Protein AF-A0A1J5ANF6-F1 (afdb_monomer)

Sequence (129 aa):
MLLLPCQIKNLFGIKINLCMVKHYNIKIEGDLDNADFNYYCQTGAYKFDISAVYVNGNSRDVELSAEGDEENLKNYLTYLHSGPLTSAIETFNFTESEVEGMVGFISKRHFRAQKKSILNKIFRKKEKK

Structure (mmCIF, N/CA/C/O backbone):
data_AF-A0A1J5ANF6-F1
#
_entry.id   AF-A0A1J5ANF6-F1
#
loop_
_atom_site.group_PDB
_atom_site.id
_atom_site.type_symbol
_atom_site.label_atom_id
_atom_site.label_alt_id
_atom_site.label_comp_id
_atom_site.label_asym_id
_atom_site.label_entity_id
_atom_site.label_seq_id
_atom_site.pdbx_PDB_ins_code
_atom_site.Cartn_x
_atom_site.Cartn_y
_atom_site.Cartn_z
_atom_site.occupancy
_atom_site.B_iso_or_equiv
_atom_site.auth_seq_id
_atom_site.auth_comp_id
_atom_site.auth_asym_id
_atom_site.auth_atom_id
_atom_site.pdbx_PDB_model_num
ATOM 1 N N . MET A 1 1 ? 15.117 -22.639 10.965 1.00 38.50 1 MET A N 1
ATOM 2 C CA . MET A 1 1 ? 14.485 -21.605 11.810 1.00 38.50 1 MET A CA 1
ATOM 3 C C . MET A 1 1 ? 13.041 -21.480 11.339 1.00 38.50 1 MET A C 1
ATOM 5 O O . MET A 1 1 ? 12.796 -20.864 10.315 1.00 38.50 1 MET A O 1
ATOM 9 N N . LEU A 1 2 ? 12.128 -22.231 11.963 1.00 36.28 2 LEU A N 1
ATOM 10 C CA . LEU A 1 2 ? 10.723 -22.338 11.552 1.00 36.28 2 LEU A CA 1
ATOM 11 C C . LEU A 1 2 ? 9.936 -21.194 12.206 1.00 36.28 2 LEU A C 1
ATOM 13 O O . LEU A 1 2 ? 9.862 -21.133 13.431 1.00 36.28 2 LEU A O 1
ATOM 17 N N . LEU A 1 3 ? 9.400 -20.275 11.400 1.00 35.53 3 LEU A N 1
ATOM 18 C CA . LEU A 1 3 ? 8.463 -19.249 11.861 1.00 35.53 3 LEU A CA 1
ATOM 19 C C . LEU A 1 3 ? 7.150 -19.942 12.250 1.00 35.53 3 LEU A C 1
ATOM 21 O O . LEU A 1 3 ? 6.560 -20.656 11.442 1.00 35.53 3 LEU A O 1
ATOM 25 N N . LEU A 1 4 ? 6.729 -19.778 13.504 1.00 35.28 4 LEU A N 1
ATOM 26 C CA . LEU A 1 4 ? 5.458 -20.307 13.995 1.00 35.28 4 LEU A CA 1
ATOM 27 C C . LEU A 1 4 ? 4.297 -19.558 13.312 1.00 35.28 4 LEU A C 1
ATOM 29 O O . LEU A 1 4 ? 4.295 -18.327 13.353 1.00 35.28 4 LEU A O 1
ATOM 33 N N . PRO A 1 5 ? 3.307 -20.256 12.725 1.00 46.00 5 PRO A N 1
ATOM 34 C CA . PRO A 1 5 ? 2.093 -19.613 12.238 1.00 46.00 5 PRO A CA 1
ATOM 35 C C . PRO A 1 5 ? 1.290 -19.046 13.416 1.00 46.00 5 PRO A C 1
ATOM 37 O O . PRO A 1 5 ? 1.317 -19.596 14.523 1.00 46.00 5 PRO A O 1
ATOM 40 N N . CYS A 1 6 ? 0.589 -17.938 13.160 1.00 44.84 6 CYS A N 1
ATOM 41 C CA . CYS A 1 6 ? -0.340 -17.271 14.073 1.00 44.84 6 CYS A CA 1
ATOM 42 C C . CYS A 1 6 ? -1.134 -18.307 14.897 1.00 44.84 6 CYS A C 1
ATOM 44 O O . CYS A 1 6 ? -1.841 -19.151 14.342 1.00 44.84 6 CYS A O 1
ATOM 46 N N . GLN A 1 7 ? -0.960 -18.321 16.224 1.00 44.34 7 GLN A N 1
ATOM 47 C CA . GLN A 1 7 ? -1.579 -19.340 17.073 1.00 44.34 7 GLN A CA 1
ATOM 48 C C . GLN A 1 7 ? -3.098 -19.154 17.113 1.00 44.34 7 GLN A C 1
ATOM 50 O O . GLN A 1 7 ? -3.616 -18.282 17.809 1.00 44.34 7 GLN A O 1
ATOM 55 N N . ILE A 1 8 ? -3.810 -20.025 16.397 1.00 47.16 8 ILE A N 1
ATOM 56 C CA . ILE A 1 8 ? -5.268 -20.147 16.439 1.00 47.16 8 ILE A CA 1
ATOM 57 C C . ILE A 1 8 ? -5.655 -20.617 17.845 1.00 47.16 8 ILE A C 1
ATOM 59 O O . ILE A 1 8 ? -5.501 -21.793 18.182 1.00 47.16 8 ILE A O 1
ATOM 63 N N . LYS A 1 9 ? -6.167 -19.713 18.684 1.00 48.34 9 LYS A N 1
ATOM 64 C CA . LYS A 1 9 ? -6.755 -20.092 19.973 1.00 48.34 9 LYS A CA 1
ATOM 65 C C . LYS A 1 9 ? -8.241 -20.359 19.775 1.00 48.34 9 LYS A C 1
ATOM 67 O O . LYS A 1 9 ? -9.007 -19.475 19.404 1.00 48.34 9 LYS A O 1
ATOM 72 N N . ASN A 1 10 ? -8.636 -21.604 20.017 1.00 42.88 10 ASN A N 1
ATOM 73 C CA . ASN A 1 10 ? -10.024 -22.035 19.966 1.00 42.88 10 ASN A CA 1
ATOM 74 C C . ASN A 1 10 ? -10.640 -21.834 21.359 1.00 42.88 10 ASN A C 1
ATOM 76 O O . ASN A 1 10 ? -10.508 -22.690 22.231 1.00 42.88 10 ASN A O 1
ATOM 80 N N . LEU A 1 11 ? -11.254 -20.673 21.592 1.00 43.59 11 LEU A N 1
ATOM 81 C CA . LEU A 1 11 ? -12.085 -20.433 22.772 1.00 43.59 11 LEU A CA 1
ATOM 82 C C . LEU A 1 11 ? -13.551 -20.526 22.325 1.00 43.59 11 LEU A C 1
ATOM 84 O O . LEU A 1 11 ? -13.984 -19.770 21.461 1.00 43.59 11 LEU A O 1
ATOM 88 N N . PHE A 1 12 ? -14.313 -21.457 22.903 1.00 53.19 12 PHE A N 1
ATOM 89 C CA . PHE A 1 12 ? -15.765 -21.598 22.690 1.00 53.19 12 PHE A CA 1
ATOM 90 C C . PHE A 1 12 ? -16.236 -21.915 21.252 1.00 53.19 12 PHE A C 1
ATOM 92 O O . PHE A 1 12 ? -17.370 -21.610 20.899 1.00 53.19 12 PHE A O 1
ATOM 99 N N . GLY A 1 13 ? -15.406 -22.543 20.408 1.00 49.16 13 GLY A N 1
ATOM 100 C CA . GLY A 1 13 ? -15.794 -22.876 19.025 1.00 49.16 13 GLY A CA 1
ATOM 101 C C . GLY A 1 13 ? -15.825 -21.669 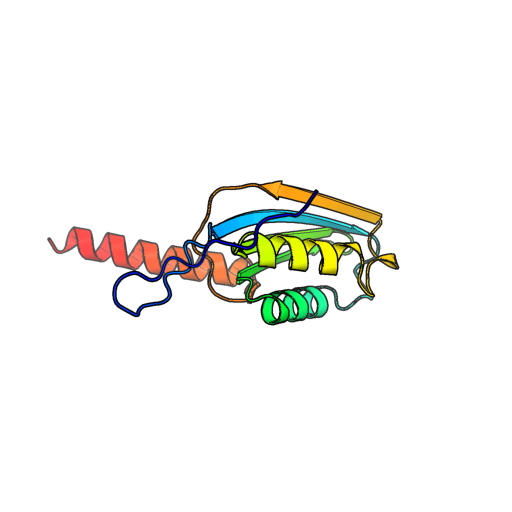18.080 1.00 49.16 13 GLY A C 1
ATOM 102 O O . GLY A 1 13 ? -16.235 -21.790 16.927 1.00 49.16 13 GLY A O 1
ATOM 103 N N . ILE A 1 14 ? -15.353 -20.516 18.553 1.00 48.09 14 ILE A N 1
ATOM 104 C CA . ILE A 1 14 ? -15.115 -19.322 17.756 1.00 48.09 14 ILE A CA 1
ATOM 105 C C . ILE A 1 14 ? -13.612 -19.305 17.460 1.00 48.09 14 ILE A C 1
ATOM 107 O O . ILE A 1 14 ? -12.790 -19.257 18.378 1.00 48.09 14 ILE A O 1
ATOM 111 N N . LYS A 1 15 ? -13.229 -19.369 16.178 1.00 46.84 15 LYS A N 1
ATOM 112 C CA . LYS A 1 15 ? -11.844 -19.102 15.761 1.00 46.84 15 LYS A CA 1
ATOM 113 C C . LYS A 1 15 ? -11.548 -17.633 16.053 1.00 46.84 15 LYS A C 1
ATOM 115 O O . LYS A 1 15 ? -11.948 -16.762 15.287 1.00 46.84 15 LYS A O 1
ATOM 120 N N . ILE A 1 16 ? -10.869 -17.358 17.162 1.00 49.50 16 ILE A N 1
ATOM 121 C CA . ILE A 1 16 ? -10.381 -16.016 17.466 1.00 49.50 16 ILE A CA 1
ATOM 122 C C . ILE A 1 16 ? -8.996 -15.911 16.838 1.00 49.50 16 ILE A C 1
ATOM 124 O O . ILE A 1 16 ? -8.007 -16.398 17.387 1.00 49.50 16 ILE A O 1
ATOM 128 N N . ASN A 1 17 ? -8.935 -15.295 15.660 1.00 49.47 17 ASN A N 1
ATOM 129 C CA . ASN A 1 17 ? -7.684 -14.773 15.140 1.00 49.47 17 ASN A CA 1
ATOM 130 C C . ASN A 1 17 ? -7.261 -13.629 16.071 1.00 49.47 17 ASN A C 1
ATOM 132 O O . ASN A 1 17 ? -7.797 -12.527 16.001 1.00 49.47 17 ASN A O 1
ATOM 136 N N . LEU A 1 18 ? -6.311 -13.892 16.973 1.00 52.59 18 LEU A N 1
ATOM 137 C CA . LEU A 1 18 ? -5.527 -12.846 17.640 1.00 52.59 18 LEU A CA 1
ATOM 138 C C . LEU A 1 18 ? -4.548 -12.266 16.612 1.00 52.59 18 LEU A C 1
ATOM 140 O O . LEU A 1 18 ? -3.333 -12.325 16.780 1.00 52.59 18 LEU A O 1
ATOM 144 N N . CYS A 1 19 ? -5.079 -11.777 15.495 1.00 55.56 19 CYS A N 1
ATOM 145 C CA . CYS A 1 19 ? -4.269 -11.113 14.506 1.00 55.56 19 CYS A CA 1
ATOM 146 C C . CYS A 1 19 ? -3.902 -9.746 15.064 1.00 55.56 19 CYS A C 1
ATOM 148 O O . CYS A 1 19 ? -4.758 -8.911 15.363 1.00 55.56 19 CYS A O 1
ATOM 150 N N . MET A 1 20 ? -2.604 -9.544 15.267 1.00 78.00 20 MET A N 1
ATOM 151 C CA . MET A 1 20 ? -2.073 -8.230 15.573 1.00 78.00 20 MET A CA 1
ATOM 152 C C . MET A 1 20 ? -2.222 -7.384 14.314 1.00 78.00 20 MET A C 1
ATOM 154 O O . MET A 1 20 ? -1.433 -7.516 13.377 1.00 78.00 20 MET A O 1
ATOM 158 N N . VAL A 1 21 ? -3.268 -6.558 14.290 1.00 88.31 21 VAL A N 1
ATOM 159 C CA . VAL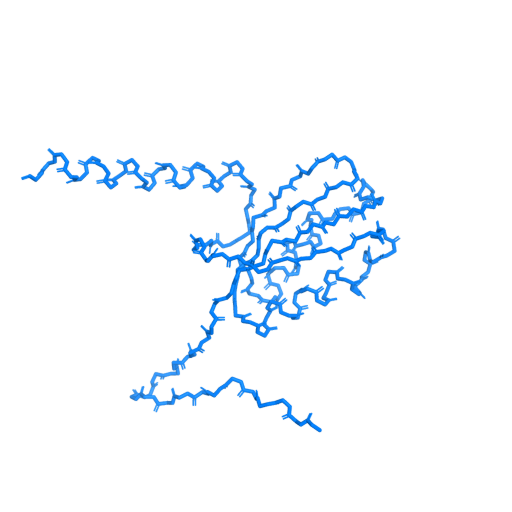 A 1 21 ? -3.432 -5.540 13.257 1.00 88.31 21 VAL A CA 1
ATOM 160 C C . VAL A 1 21 ? -2.269 -4.568 13.393 1.00 88.31 21 VAL A C 1
ATOM 162 O O . VAL A 1 21 ? -2.054 -3.999 14.465 1.00 88.31 21 VAL A O 1
ATOM 165 N N . LYS A 1 22 ? -1.509 -4.405 12.314 1.00 94.25 22 LYS A N 1
ATOM 166 C CA . LYS A 1 22 ? -0.440 -3.410 12.215 1.00 94.25 22 LYS A CA 1
ATOM 167 C C . LYS A 1 22 ? -0.816 -2.344 11.203 1.00 94.25 22 LYS A C 1
ATOM 169 O O . LYS A 1 22 ? -1.726 -2.537 10.402 1.00 94.25 22 LYS A O 1
ATOM 174 N N . HIS A 1 23 ? -0.095 -1.233 11.249 1.00 95.69 23 HIS A N 1
ATOM 175 C CA . HIS A 1 23 ? -0.183 -0.171 10.262 1.00 95.69 23 HIS A CA 1
ATOM 176 C C . HIS A 1 23 ? 1.215 0.122 9.725 1.00 95.69 23 HIS A C 1
ATOM 178 O O . HIS A 1 23 ? 2.142 0.361 10.501 1.00 95.69 23 HIS A O 1
ATOM 184 N N . TYR A 1 24 ? 1.349 0.168 8.401 1.00 96.75 24 TYR A N 1
ATOM 185 C CA . TYR A 1 24 ? 2.553 0.637 7.726 1.00 96.75 24 TYR A CA 1
ATOM 186 C C . TYR A 1 24 ? 2.262 1.849 6.848 1.00 96.75 24 TYR A C 1
ATOM 188 O O . TYR A 1 24 ? 1.347 1.830 6.027 1.00 96.75 24 TYR A O 1
ATOM 196 N N . ASN A 1 25 ? 3.091 2.877 6.992 1.00 96.44 25 ASN A N 1
ATOM 197 C CA . ASN A 1 25 ? 3.210 3.960 6.030 1.00 96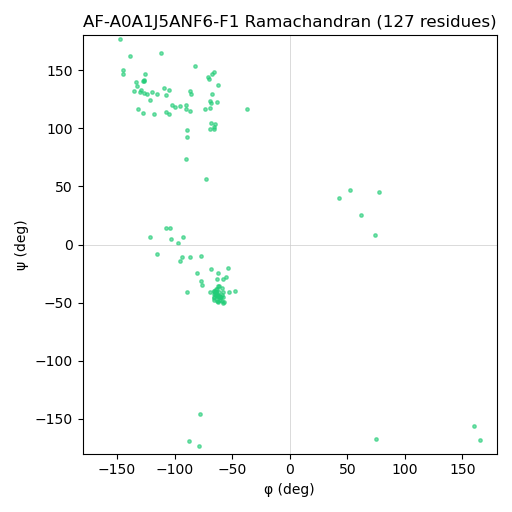.44 25 ASN A CA 1
ATOM 198 C C . ASN A 1 25 ? 4.290 3.582 5.023 1.00 96.44 25 ASN A C 1
ATOM 200 O O . ASN A 1 25 ? 5.430 3.334 5.396 1.00 96.44 25 ASN A O 1
ATOM 204 N N . ILE A 1 26 ? 3.923 3.506 3.755 1.00 95.75 26 ILE A N 1
ATOM 205 C CA . ILE A 1 26 ? 4.748 3.034 2.651 1.00 95.75 26 ILE A CA 1
ATOM 206 C C . ILE A 1 26 ? 4.968 4.215 1.711 1.00 95.75 26 ILE A C 1
ATOM 208 O O . ILE A 1 26 ? 4.013 4.879 1.306 1.00 95.75 26 ILE A O 1
ATOM 212 N N . LYS A 1 27 ? 6.223 4.467 1.355 1.00 94.81 27 LYS A N 1
ATOM 213 C CA . LYS A 1 27 ? 6.624 5.486 0.391 1.00 94.81 27 LYS A CA 1
ATOM 214 C C . LYS A 1 27 ? 7.379 4.823 -0.751 1.00 94.81 27 LYS A C 1
ATOM 216 O O . LYS A 1 27 ? 8.367 4.124 -0.522 1.00 94.81 27 LYS A O 1
ATOM 221 N N . ILE A 1 28 ? 6.893 5.045 -1.964 1.00 93.56 28 ILE A N 1
ATOM 222 C CA . ILE A 1 28 ? 7.415 4.447 -3.189 1.00 93.56 28 ILE A CA 1
ATOM 223 C C . ILE A 1 28 ? 7.775 5.586 -4.130 1.00 93.56 28 ILE A C 1
ATOM 225 O O . ILE A 1 28 ? 6.962 6.482 -4.347 1.00 93.56 28 ILE A O 1
ATOM 229 N N . GLU A 1 29 ? 8.989 5.553 -4.666 1.00 93.19 29 GLU A N 1
ATOM 230 C CA . GLU A 1 29 ? 9.475 6.532 -5.635 1.00 93.19 29 GLU A CA 1
ATOM 231 C C . GLU A 1 29 ? 9.999 5.808 -6.879 1.00 93.19 29 GLU A C 1
ATOM 233 O O . GLU A 1 29 ? 10.603 4.737 -6.763 1.00 93.19 29 GLU A O 1
ATOM 238 N N . GLY A 1 30 ? 9.760 6.370 -8.063 1.00 91.50 30 GLY A N 1
ATOM 239 C CA . GLY A 1 30 ? 10.250 5.833 -9.332 1.00 91.50 30 GLY A CA 1
ATOM 240 C C . GLY A 1 30 ? 9.481 6.339 -10.554 1.00 91.50 30 GLY A C 1
ATOM 241 O O . GLY A 1 30 ? 8.870 7.407 -10.516 1.00 91.50 30 GLY A O 1
ATOM 242 N N . ASP A 1 31 ? 9.505 5.576 -11.646 1.00 89.62 31 ASP A N 1
ATOM 243 C CA . ASP A 1 31 ? 8.790 5.884 -12.894 1.00 89.62 31 ASP A CA 1
ATOM 244 C C . ASP A 1 31 ? 7.378 5.273 -12.884 1.00 89.62 31 ASP A C 1
ATOM 246 O O . ASP A 1 31 ? 7.101 4.243 -13.500 1.00 89.62 31 ASP A O 1
ATOM 250 N N . LEU A 1 32 ? 6.485 5.885 -12.101 1.00 83.81 32 LEU A N 1
ATOM 251 C CA . LEU A 1 32 ? 5.168 5.326 -11.772 1.00 83.81 32 LEU A CA 1
ATOM 252 C C . LEU A 1 32 ? 4.041 5.794 -12.714 1.00 83.81 32 LEU A C 1
ATOM 254 O O . LEU A 1 32 ? 2.950 5.220 -12.683 1.00 83.81 32 LEU A O 1
ATOM 258 N N . ASP A 1 33 ? 4.300 6.789 -13.571 1.00 74.31 33 ASP A N 1
ATOM 259 C CA . ASP A 1 33 ? 3.310 7.431 -14.454 1.00 74.31 33 ASP A CA 1
ATOM 260 C C . ASP A 1 33 ? 2.669 6.466 -15.463 1.00 74.31 33 ASP A C 1
ATOM 262 O O . ASP A 1 33 ? 1.481 6.575 -15.766 1.00 74.31 33 ASP A O 1
ATOM 266 N N . ASN A 1 34 ? 3.439 5.502 -15.973 1.00 67.94 34 ASN A N 1
ATOM 267 C CA . ASN A 1 34 ? 2.980 4.560 -17.000 1.00 67.94 34 ASN A CA 1
ATOM 268 C C . ASN A 1 34 ? 2.507 3.212 -16.427 1.00 67.94 34 ASN A C 1
ATOM 270 O O . ASN A 1 34 ? 2.172 2.306 -17.189 1.00 67.94 34 ASN A O 1
ATOM 274 N N . ALA A 1 35 ? 2.524 3.044 -15.101 1.00 70.12 35 ALA A N 1
ATOM 275 C CA . ALA A 1 35 ? 2.480 1.726 -14.471 1.00 70.12 35 ALA A CA 1
ATOM 276 C C . ALA A 1 35 ? 1.112 1.327 -13.879 1.00 70.12 35 ALA A C 1
ATOM 278 O O . ALA A 1 35 ? 1.027 0.283 -13.239 1.00 70.12 35 ALA A O 1
ATOM 279 N N . ASP A 1 36 ? 0.044 2.122 -14.045 1.00 86.19 36 ASP A N 1
ATOM 280 C CA . ASP A 1 36 ? -1.269 1.899 -13.396 1.00 86.19 36 ASP A CA 1
ATOM 281 C C . ASP A 1 36 ? -1.132 1.495 -11.909 1.00 86.19 36 ASP A C 1
ATOM 283 O O . ASP A 1 36 ? -1.830 0.623 -11.378 1.00 86.19 36 ASP A O 1
ATOM 287 N N . PHE A 1 37 ? -0.192 2.142 -11.209 1.00 88.94 37 PHE A N 1
ATOM 288 C CA . PHE A 1 37 ? 0.299 1.681 -9.909 1.00 88.94 37 PHE A CA 1
ATOM 289 C C . PHE A 1 37 ? -0.795 1.670 -8.828 1.00 88.94 37 PHE A C 1
ATOM 291 O O . PHE A 1 37 ? -0.814 0.810 -7.949 1.00 88.94 37 PHE A O 1
ATOM 298 N N . ASN A 1 38 ? -1.780 2.564 -8.940 1.00 90.50 38 ASN A N 1
ATOM 299 C CA . ASN A 1 38 ? -2.976 2.560 -8.098 1.00 90.50 38 ASN A CA 1
ATOM 300 C C . ASN A 1 38 ? -3.749 1.232 -8.206 1.00 90.50 38 ASN A C 1
ATOM 302 O O . ASN A 1 38 ? -4.035 0.597 -7.190 1.00 90.50 38 ASN A O 1
ATOM 306 N N . TYR A 1 39 ? -4.030 0.772 -9.429 1.00 91.38 39 TYR A N 1
ATOM 307 C CA . TYR A 1 39 ? -4.725 -0.496 -9.657 1.00 91.38 39 TYR A CA 1
ATOM 308 C C . TYR A 1 39 ? -3.913 -1.684 -9.129 1.00 91.38 39 TYR A C 1
ATOM 310 O O . TYR A 1 39 ? -4.464 -2.616 -8.536 1.00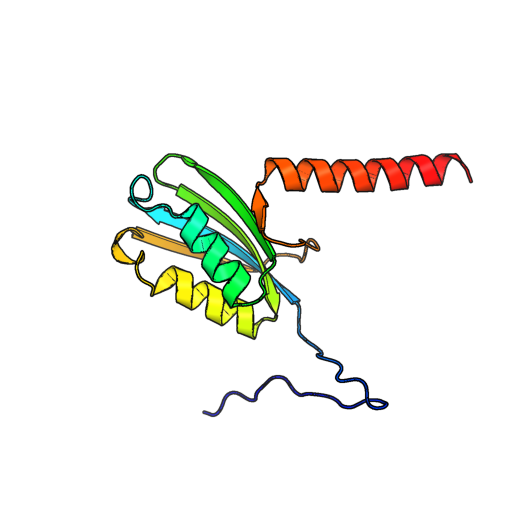 91.38 39 TYR A O 1
ATOM 318 N N . TYR A 1 40 ? -2.591 -1.629 -9.285 1.00 93.06 40 TYR A N 1
ATOM 319 C CA . TYR A 1 40 ? -1.685 -2.640 -8.757 1.00 93.06 40 TYR A CA 1
ATOM 320 C C . TYR A 1 40 ? -1.732 -2.734 -7.226 1.00 93.06 40 TYR A C 1
ATOM 322 O O . TYR A 1 40 ? -1.911 -3.831 -6.682 1.00 93.06 40 TYR A O 1
ATOM 330 N N . CYS A 1 41 ? -1.650 -1.595 -6.532 1.00 94.12 41 CYS A N 1
ATOM 331 C CA . CYS A 1 41 ? -1.805 -1.519 -5.081 1.00 94.12 41 CYS A CA 1
ATOM 332 C C . CYS A 1 41 ? -3.182 -2.011 -4.633 1.00 94.12 41 CYS A C 1
ATOM 334 O O . CYS A 1 41 ? -3.275 -2.813 -3.707 1.00 94.12 41 CYS A O 1
ATOM 336 N N . GLN A 1 42 ? -4.246 -1.586 -5.315 1.00 95.31 42 GLN A N 1
ATOM 337 C CA . GLN A 1 42 ? -5.610 -2.007 -5.011 1.00 95.31 42 GLN A CA 1
ATOM 338 C C . GLN A 1 42 ? -5.772 -3.527 -5.134 1.00 95.31 42 GLN A C 1
ATOM 340 O O . GLN A 1 42 ? -6.333 -4.171 -4.247 1.00 95.31 42 GLN A O 1
ATOM 345 N N . THR A 1 43 ? -5.242 -4.115 -6.205 1.00 95.56 43 THR A N 1
ATOM 346 C CA . THR A 1 43 ? -5.288 -5.562 -6.442 1.00 95.56 43 THR A CA 1
ATOM 347 C C . THR A 1 43 ? -4.543 -6.328 -5.352 1.00 95.56 43 THR A C 1
ATOM 349 O O . THR A 1 43 ? -5.057 -7.318 -4.833 1.00 95.56 43 THR A O 1
ATOM 352 N N . GLY A 1 44 ? -3.356 -5.855 -4.961 1.00 95.75 44 GLY A N 1
ATOM 353 C CA . GLY A 1 44 ? -2.609 -6.436 -3.848 1.00 95.75 44 GLY A CA 1
ATOM 354 C C . GLY A 1 44 ? -3.367 -6.323 -2.525 1.00 95.75 44 GLY A C 1
ATOM 355 O O . GLY A 1 44 ? -3.464 -7.306 -1.795 1.00 95.75 44 GLY A O 1
ATOM 356 N N . ALA A 1 45 ? -3.967 -5.164 -2.247 1.00 96.06 45 ALA A N 1
ATOM 357 C CA . ALA A 1 45 ? -4.723 -4.938 -1.023 1.00 96.06 45 ALA A CA 1
ATOM 358 C C . ALA A 1 45 ? -5.906 -5.912 -0.904 1.00 96.06 45 ALA A C 1
ATOM 360 O O . ALA A 1 45 ? -6.063 -6.562 0.124 1.00 96.06 45 ALA A O 1
ATOM 361 N N . TYR A 1 46 ? -6.668 -6.114 -1.984 1.00 95.75 46 TYR A N 1
ATOM 362 C CA . TYR A 1 46 ? -7.728 -7.126 -2.007 1.00 95.75 46 TYR A CA 1
ATOM 363 C C . TYR A 1 46 ? -7.197 -8.555 -1.875 1.00 95.75 46 TYR A C 1
ATOM 365 O O . TYR A 1 46 ? -7.791 -9.366 -1.169 1.00 95.75 46 TYR A O 1
ATOM 373 N N . LYS A 1 47 ? -6.082 -8.877 -2.540 1.00 95.69 47 LYS A N 1
ATOM 374 C CA . LYS A 1 47 ? -5.496 -10.224 -2.524 1.00 95.69 47 LYS A CA 1
ATOM 375 C C . LYS A 1 47 ? -5.062 -10.665 -1.125 1.00 95.69 47 LYS A C 1
ATOM 377 O O . LYS A 1 47 ? -5.157 -11.851 -0.818 1.00 95.69 47 LYS A O 1
ATOM 382 N N . PHE A 1 48 ? -4.569 -9.735 -0.314 1.00 95.62 48 PHE A N 1
ATOM 383 C CA . PHE A 1 48 ? -4.063 -10.017 1.029 1.00 95.62 48 PHE A CA 1
ATOM 384 C C . PHE A 1 48 ? -4.989 -9.509 2.141 1.00 95.62 48 PHE A C 1
ATOM 386 O O . PHE A 1 48 ? -4.559 -9.452 3.281 1.00 95.62 48 PHE A O 1
ATOM 393 N N . ASP A 1 49 ? -6.240 -9.148 1.843 1.00 94.94 49 ASP A N 1
ATOM 394 C CA . ASP A 1 49 ? -7.200 -8.639 2.839 1.00 94.94 49 ASP A CA 1
ATOM 395 C C . ASP A 1 49 ? -6.648 -7.459 3.672 1.00 94.94 49 ASP A C 1
ATOM 397 O O . ASP A 1 49 ? -6.698 -7.428 4.901 1.00 94.94 49 ASP A O 1
ATOM 401 N N . ILE A 1 50 ? -6.054 -6.488 2.974 1.00 96.19 50 ILE A N 1
ATOM 402 C CA . ILE A 1 50 ? -5.469 -5.273 3.543 1.00 96.19 50 ILE A CA 1
ATOM 403 C C . ILE A 1 50 ? -6.393 -4.089 3.275 1.00 96.19 50 ILE A C 1
ATOM 405 O O . ILE A 1 50 ? -6.827 -3.849 2.147 1.00 96.19 50 ILE A O 1
ATOM 409 N N . SER A 1 51 ? -6.645 -3.294 4.311 1.00 96.25 51 SER A N 1
ATOM 410 C CA . SER A 1 51 ? -7.245 -1.971 4.156 1.00 96.25 51 SER A CA 1
ATOM 411 C C . SER A 1 51 ? -6.146 -0.955 3.887 1.00 96.25 51 SER A C 1
ATOM 413 O O . SER A 1 51 ? -5.135 -0.939 4.582 1.00 96.25 51 SER A O 1
ATOM 415 N N . ALA A 1 52 ? -6.313 -0.101 2.882 1.00 95.12 52 ALA A N 1
ATOM 416 C CA . ALA A 1 52 ? -5.281 0.860 2.527 1.00 95.12 52 ALA A CA 1
ATOM 417 C C . ALA A 1 52 ? -5.842 2.198 2.052 1.00 95.12 52 ALA A C 1
ATOM 419 O O . ALA A 1 52 ? -6.883 2.288 1.397 1.00 95.12 52 ALA A O 1
ATOM 420 N N . VAL A 1 53 ? -5.104 3.257 2.361 1.00 94.88 53 VAL A N 1
ATOM 421 C CA . VAL A 1 53 ? -5.346 4.599 1.853 1.00 94.88 53 VAL A CA 1
ATOM 422 C C . VAL A 1 53 ? -4.268 4.933 0.841 1.00 94.88 53 VAL A C 1
ATOM 424 O O . VAL A 1 53 ? -3.100 5.085 1.188 1.00 94.88 53 VAL A O 1
ATOM 427 N N . TYR A 1 54 ? -4.684 5.081 -0.413 1.00 93.38 54 TYR A N 1
ATOM 428 C CA . TYR A 1 54 ? -3.812 5.520 -1.491 1.00 93.38 54 TYR A CA 1
ATOM 429 C C . TYR A 1 54 ? -3.754 7.047 -1.536 1.00 93.38 54 TYR A C 1
ATOM 431 O O . TYR A 1 54 ? -4.783 7.746 -1.565 1.00 93.38 54 TYR A O 1
ATOM 439 N N . VAL A 1 55 ? -2.537 7.573 -1.566 1.00 90.12 55 VAL A N 1
ATOM 440 C CA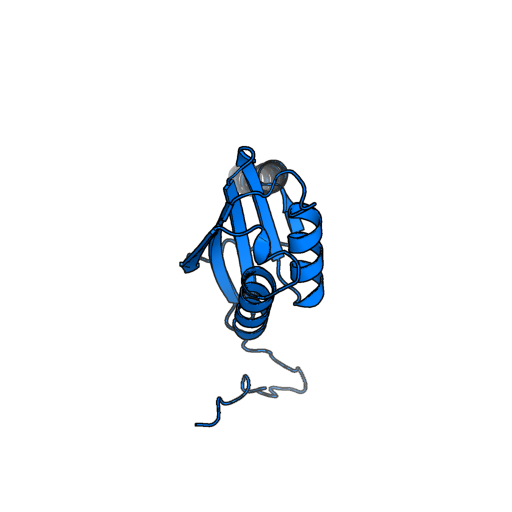 . VAL A 1 55 ? -2.253 8.983 -1.782 1.00 90.12 55 VAL A CA 1
ATOM 441 C C . VAL A 1 55 ? -1.451 9.087 -3.065 1.00 90.12 55 VAL A C 1
ATOM 443 O O . VAL A 1 55 ? -0.300 8.664 -3.131 1.00 90.12 55 VAL A O 1
ATOM 446 N N . ASN A 1 56 ? -2.067 9.680 -4.085 1.00 80.06 56 ASN A N 1
ATOM 447 C CA . ASN A 1 56 ? -1.296 10.062 -5.253 1.00 80.06 56 ASN A CA 1
ATOM 448 C C . ASN A 1 56 ? -0.379 11.214 -4.842 1.00 80.06 56 ASN A C 1
ATOM 450 O O . ASN A 1 56 ? -0.890 12.255 -4.408 1.00 80.06 56 ASN A O 1
ATOM 454 N N . GLY A 1 57 ? 0.931 10.999 -4.925 1.00 72.31 57 GLY A N 1
ATOM 455 C CA . GLY A 1 57 ? 1.901 12.082 -4.891 1.00 72.31 57 GLY A CA 1
ATOM 456 C C . GLY A 1 57 ? 1.956 12.767 -6.255 1.00 72.31 57 GLY A C 1
ATOM 457 O O . GLY A 1 57 ? 0.935 12.899 -6.942 1.00 72.31 57 GLY A O 1
ATOM 458 N N . ASN A 1 58 ? 3.141 13.222 -6.643 1.00 75.88 58 ASN A N 1
ATOM 459 C CA . ASN A 1 58 ? 3.408 13.648 -8.010 1.00 75.88 58 ASN A CA 1
ATOM 460 C C . ASN A 1 58 ? 3.632 12.421 -8.909 1.00 75.88 58 ASN A C 1
ATOM 462 O O . ASN A 1 58 ? 3.493 11.275 -8.496 1.00 75.88 58 ASN A O 1
ATOM 466 N N . SER A 1 59 ? 4.022 12.666 -10.155 1.00 73.12 59 SER A N 1
ATOM 467 C CA . SER A 1 59 ? 4.306 11.648 -11.171 1.00 73.12 59 SER A CA 1
ATOM 468 C C . SER A 1 59 ? 5.320 10.569 -10.758 1.00 73.12 59 SER A C 1
ATOM 470 O O . SER A 1 59 ? 5.372 9.486 -11.337 1.00 73.12 59 SER A O 1
ATOM 472 N N . ARG A 1 60 ? 6.146 10.857 -9.748 1.00 86.44 60 ARG A N 1
ATOM 473 C CA . ARG A 1 60 ? 7.255 9.995 -9.325 1.00 86.44 60 ARG A CA 1
ATOM 474 C C . ARG A 1 60 ? 7.121 9.415 -7.932 1.00 86.44 60 ARG A C 1
ATOM 476 O O . ARG A 1 60 ? 7.956 8.601 -7.558 1.00 86.44 60 ARG A O 1
ATOM 483 N N . ASP A 1 61 ? 6.134 9.840 -7.153 1.00 90.44 61 ASP A N 1
ATOM 484 C CA . ASP A 1 61 ? 6.011 9.457 -5.753 1.00 90.44 61 ASP A CA 1
ATOM 485 C C . ASP A 1 61 ? 4.591 9.020 -5.410 1.00 90.44 61 ASP A C 1
ATOM 487 O O . ASP A 1 61 ? 3.596 9.641 -5.781 1.00 90.44 61 ASP A O 1
ATOM 491 N N . VAL A 1 62 ? 4.503 7.926 -4.664 1.00 91.50 62 VAL A N 1
ATOM 492 C CA . VAL A 1 62 ? 3.251 7.391 -4.144 1.00 91.50 62 VAL A CA 1
ATOM 493 C C . VAL A 1 62 ? 3.424 7.127 -2.658 1.00 91.50 62 VAL A C 1
ATOM 495 O O . VAL A 1 62 ? 4.375 6.474 -2.223 1.00 91.50 62 VAL A O 1
ATOM 498 N N . GLU A 1 63 ? 2.464 7.609 -1.873 1.00 93.69 63 GLU A N 1
ATOM 499 C CA . GLU A 1 63 ? 2.353 7.269 -0.459 1.00 93.69 63 GLU A CA 1
ATOM 500 C C . GLU A 1 63 ? 1.139 6.357 -0.261 1.00 93.69 63 GLU A C 1
ATOM 502 O O . GLU A 1 63 ? 0.039 6.620 -0.759 1.00 93.69 63 GLU A O 1
ATOM 507 N N . LEU A 1 64 ? 1.321 5.288 0.506 1.00 94.62 64 LEU A N 1
ATOM 508 C CA . LEU A 1 64 ? 0.241 4.422 0.955 1.00 94.62 64 LEU A CA 1
ATOM 509 C C . LEU A 1 64 ? 0.281 4.275 2.467 1.00 94.62 64 LEU A C 1
ATOM 511 O O . LEU A 1 64 ? 1.338 4.070 3.048 1.00 94.62 64 LEU A O 1
ATOM 515 N N . SER A 1 65 ? -0.887 4.273 3.089 1.00 95.62 65 SER A N 1
ATOM 516 C CA . SER A 1 65 ? -1.050 3.769 4.452 1.00 95.62 65 SER A CA 1
ATOM 517 C C . SER A 1 65 ? -1.785 2.441 4.365 1.00 95.62 65 SER A C 1
ATOM 519 O O . SER A 1 65 ? -2.822 2.378 3.710 1.00 95.62 65 SER A O 1
ATOM 521 N N . ALA A 1 66 ? -1.268 1.383 4.982 1.00 96.75 66 ALA A N 1
ATOM 522 C CA . ALA A 1 66 ? -1.827 0.037 4.899 1.00 96.75 66 ALA A CA 1
ATOM 523 C C . ALA A 1 66 ?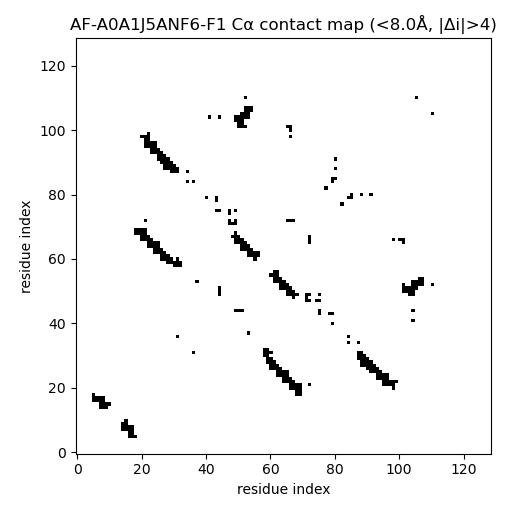 -2.007 -0.576 6.290 1.00 96.75 66 ALA A C 1
ATOM 525 O O . ALA A 1 66 ? -1.085 -0.556 7.102 1.00 96.75 66 ALA A O 1
ATOM 526 N N . GLU A 1 67 ? -3.179 -1.154 6.535 1.00 95.25 67 GLU A N 1
ATOM 527 C CA . GLU A 1 67 ? -3.568 -1.829 7.769 1.00 95.25 67 GLU A CA 1
ATOM 528 C C . GLU A 1 67 ? -4.102 -3.228 7.502 1.00 95.25 67 GLU A C 1
ATOM 530 O O . GLU A 1 67 ? -4.866 -3.462 6.565 1.00 95.25 67 GLU A O 1
ATOM 535 N N . GLY A 1 68 ? -3.742 -4.151 8.382 1.00 94.25 68 GLY A N 1
ATOM 536 C CA . GLY A 1 68 ? -4.250 -5.511 8.356 1.00 94.25 68 GLY A CA 1
ATOM 537 C C . GLY A 1 68 ? -3.424 -6.426 9.237 1.00 94.25 68 GLY A C 1
ATOM 538 O O . GLY A 1 68 ? -2.592 -5.978 10.033 1.00 94.25 68 GLY A O 1
ATOM 539 N N . ASP A 1 69 ? -3.659 -7.720 9.080 1.00 92.88 69 ASP A N 1
ATOM 540 C CA . ASP A 1 69 ? -2.929 -8.748 9.807 1.00 92.88 69 ASP A CA 1
ATOM 541 C C . ASP A 1 69 ? -1.440 -8.695 9.451 1.00 92.88 69 ASP A C 1
ATOM 543 O O . ASP A 1 69 ? -1.075 -8.554 8.284 1.00 92.88 69 ASP A O 1
ATOM 547 N N . GLU A 1 70 ? -0.558 -8.832 10.444 1.00 91.81 70 GLU A N 1
ATOM 548 C CA . GLU A 1 70 ? 0.892 -8.714 10.237 1.00 91.81 70 GLU A CA 1
ATOM 549 C C . GLU A 1 70 ? 1.434 -9.621 9.115 1.00 91.81 70 GLU A C 1
ATOM 551 O O . GLU A 1 70 ? 2.289 -9.198 8.335 1.00 91.81 70 GLU A O 1
ATOM 556 N N . GLU A 1 71 ? 0.954 -10.862 9.017 1.00 91.94 71 GLU A N 1
ATOM 557 C CA . GLU A 1 71 ? 1.369 -11.798 7.964 1.00 91.94 71 GLU A CA 1
ATOM 558 C C . GLU A 1 71 ? 0.924 -11.319 6.577 1.00 91.94 71 GLU A C 1
ATOM 560 O O . GLU A 1 71 ? 1.723 -11.262 5.641 1.00 91.94 71 GLU A O 1
ATOM 565 N N . ASN A 1 72 ? -0.330 -10.889 6.467 1.00 94.69 72 ASN A N 1
ATOM 566 C CA . ASN A 1 72 ? -0.887 -10.343 5.239 1.00 94.69 72 ASN A CA 1
ATOM 567 C C . ASN A 1 72 ? -0.190 -9.047 4.820 1.00 94.69 72 ASN A C 1
ATOM 569 O O . ASN A 1 72 ? 0.089 -8.862 3.638 1.00 94.69 72 ASN A O 1
ATOM 573 N N . LEU A 1 73 ? 0.164 -8.183 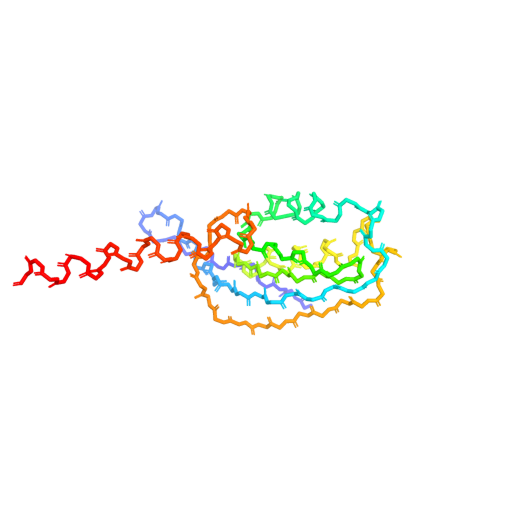5.775 1.00 94.38 73 LEU A N 1
ATOM 574 C CA . LEU A 1 73 ? 0.923 -6.965 5.507 1.00 94.38 73 LEU A CA 1
ATOM 575 C C . LEU A 1 73 ? 2.319 -7.286 4.983 1.00 94.38 73 LEU A C 1
ATOM 577 O O . LEU A 1 73 ? 2.744 -6.684 4.003 1.00 94.38 73 LEU A O 1
ATOM 581 N N . LYS A 1 74 ? 3.024 -8.262 5.566 1.00 94.69 74 LYS A N 1
ATOM 582 C CA . LYS A 1 74 ? 4.331 -8.710 5.051 1.00 94.69 74 LYS A CA 1
ATOM 583 C C . LYS A 1 74 ? 4.221 -9.266 3.633 1.00 94.69 74 LYS A C 1
ATOM 585 O O . LYS A 1 74 ? 5.063 -8.960 2.786 1.00 94.69 74 LYS A O 1
ATOM 590 N N . ASN A 1 75 ? 3.172 -10.036 3.356 1.00 96.12 75 ASN A N 1
ATOM 591 C CA . ASN A 1 75 ? 2.902 -10.562 2.020 1.00 96.12 75 ASN A CA 1
ATOM 592 C C . ASN A 1 75 ? 2.571 -9.439 1.026 1.00 96.12 75 ASN A C 1
ATOM 594 O O . ASN A 1 75 ? 3.072 -9.443 -0.098 1.00 96.12 75 ASN A O 1
ATOM 598 N N . TYR A 1 76 ? 1.800 -8.441 1.454 1.00 96.69 76 TYR A N 1
ATOM 599 C CA . TYR A 1 76 ? 1.474 -7.266 0.655 1.00 96.69 76 TYR A CA 1
ATOM 600 C C . TYR A 1 76 ? 2.705 -6.397 0.365 1.00 96.69 76 TYR A C 1
ATOM 602 O O . TYR A 1 76 ? 2.935 -6.040 -0.787 1.00 96.69 76 TYR A O 1
ATOM 610 N N . LEU A 1 77 ? 3.552 -6.126 1.362 1.00 95.94 77 LEU A N 1
ATOM 611 C CA . LEU A 1 77 ? 4.823 -5.417 1.174 1.00 95.94 77 LEU A CA 1
ATOM 612 C C . LEU A 1 77 ? 5.735 -6.162 0.194 1.00 95.94 77 LEU A C 1
ATOM 614 O O . LEU A 1 77 ? 6.303 -5.550 -0.705 1.00 95.94 77 LEU A O 1
ATOM 618 N N . THR A 1 78 ? 5.819 -7.488 0.319 1.00 96.00 78 THR A N 1
ATOM 619 C CA . THR A 1 78 ? 6.595 -8.334 -0.601 1.00 96.00 78 THR A CA 1
ATOM 620 C C . THR A 1 78 ? 6.035 -8.282 -2.021 1.00 96.00 78 THR A C 1
ATOM 622 O O . THR A 1 78 ? 6.792 -8.204 -2.985 1.00 96.00 78 THR A O 1
ATOM 625 N N . TYR A 1 79 ? 4.709 -8.289 -2.168 1.00 95.75 79 TYR A N 1
ATOM 626 C CA . TYR A 1 79 ? 4.045 -8.125 -3.458 1.00 95.75 79 TYR A CA 1
ATOM 627 C C . TYR A 1 79 ? 4.360 -6.766 -4.088 1.00 95.75 79 TYR A C 1
ATOM 629 O O . TYR A 1 79 ? 4.680 -6.707 -5.273 1.00 95.75 79 TYR A O 1
ATOM 637 N N . LEU A 1 80 ? 4.319 -5.681 -3.313 1.00 94.56 80 LEU A N 1
ATOM 638 C CA . LEU A 1 80 ? 4.669 -4.355 -3.821 1.00 94.56 80 LEU A CA 1
ATOM 639 C C . LEU A 1 80 ? 6.145 -4.267 -4.224 1.00 94.56 80 LEU A C 1
ATOM 641 O O . LEU A 1 80 ? 6.447 -3.730 -5.283 1.00 94.56 80 LEU A O 1
ATOM 645 N N . HIS A 1 81 ? 7.040 -4.827 -3.410 1.00 93.50 81 HIS A N 1
ATOM 646 C CA . HIS A 1 81 ? 8.483 -4.731 -3.607 1.00 93.50 81 HIS A CA 1
ATOM 647 C C . HIS A 1 81 ? 9.021 -5.643 -4.716 1.00 93.50 81 HIS A C 1
ATOM 649 O O . HIS A 1 81 ? 9.968 -5.271 -5.387 1.00 93.50 81 HIS A O 1
ATOM 655 N N . SER A 1 82 ? 8.461 -6.840 -4.904 1.00 92.69 82 SER A N 1
ATOM 656 C CA . SER A 1 82 ? 9.056 -7.870 -5.777 1.00 92.69 82 SER A CA 1
ATOM 657 C C . SER A 1 82 ? 8.139 -8.326 -6.911 1.00 92.69 82 SER A C 1
ATOM 659 O O . SER A 1 82 ? 8.435 -9.308 -7.592 1.00 92.69 82 SER A O 1
ATOM 661 N N . GLY A 1 83 ? 6.988 -7.682 -7.087 1.00 90.94 83 GLY A N 1
ATOM 662 C CA . GLY A 1 83 ? 6.040 -8.061 -8.127 1.00 90.94 83 GLY A CA 1
ATOM 663 C C . GLY A 1 83 ? 6.294 -7.388 -9.483 1.00 90.94 83 GLY A C 1
ATOM 664 O O . GLY A 1 83 ? 7.336 -6.768 -9.692 1.00 90.94 83 GLY A O 1
ATOM 665 N N . PRO A 1 84 ? 5.342 -7.505 -10.426 1.00 88.19 84 PRO A N 1
ATOM 666 C CA . PRO A 1 84 ? 5.514 -7.098 -11.824 1.00 88.19 84 PRO A CA 1
ATOM 667 C C . PRO A 1 84 ? 5.936 -5.643 -12.045 1.00 88.19 84 PRO A C 1
ATOM 669 O O . PRO A 1 84 ? 6.592 -5.352 -13.039 1.00 88.19 84 PRO A O 1
ATOM 672 N N . LEU A 1 85 ? 5.574 -4.740 -11.131 1.00 89.69 85 LEU A N 1
ATOM 673 C CA . LEU A 1 85 ? 5.908 -3.318 -11.233 1.00 89.69 85 LEU A CA 1
ATOM 674 C C . LEU A 1 85 ? 7.207 -2.938 -10.513 1.00 89.69 85 LEU A C 1
ATOM 676 O O . LEU A 1 85 ? 7.536 -1.759 -10.458 1.00 89.69 85 LEU A O 1
ATOM 680 N N . THR A 1 86 ? 7.977 -3.902 -9.994 1.00 89.50 86 THR A N 1
ATOM 681 C CA . THR A 1 86 ? 9.239 -3.606 -9.297 1.00 89.50 86 THR A CA 1
ATOM 682 C C . THR A 1 86 ? 10.239 -2.850 -10.166 1.00 89.50 86 THR A C 1
ATOM 684 O O . THR A 1 86 ? 11.024 -2.079 -9.632 1.00 89.50 86 THR A O 1
ATOM 687 N N . SER A 1 87 ? 10.217 -3.039 -11.489 1.00 89.94 87 SER A N 1
ATOM 688 C CA . SER A 1 87 ? 11.125 -2.349 -12.412 1.00 89.94 87 SER A CA 1
ATOM 689 C C . SER A 1 87 ? 10.854 -0.850 -12.516 1.00 89.94 87 SER A C 1
ATOM 691 O O . SER A 1 87 ? 11.730 -0.109 -12.943 1.00 89.94 87 SER A O 1
ATOM 693 N N . ALA A 1 88 ? 9.644 -0.416 -12.156 1.00 89.88 88 ALA A N 1
ATOM 694 C CA . ALA A 1 88 ? 9.259 0.989 -12.102 1.00 89.88 88 ALA A CA 1
ATOM 695 C C . ALA A 1 88 ? 9.614 1.639 -10.753 1.00 89.88 88 ALA A C 1
ATOM 697 O O . ALA A 1 88 ? 9.517 2.856 -10.621 1.00 89.88 88 ALA A O 1
ATOM 698 N N . ILE A 1 89 ? 10.007 0.848 -9.748 1.00 92.56 89 ILE A N 1
ATOM 699 C CA . ILE A 1 89 ? 10.321 1.321 -8.399 1.00 92.56 89 ILE A CA 1
ATOM 700 C C . ILE A 1 89 ? 11.829 1.554 -8.291 1.00 92.56 89 ILE A C 1
ATOM 702 O O . ILE A 1 89 ? 12.623 0.624 -8.409 1.00 92.56 89 ILE A O 1
ATOM 706 N N . GLU A 1 90 ? 12.221 2.792 -8.011 1.00 93.75 90 GLU A N 1
ATOM 707 C CA . GLU A 1 90 ? 13.606 3.157 -7.699 1.00 93.75 90 GLU A CA 1
ATOM 708 C C . GLU A 1 90 ? 13.873 3.041 -6.197 1.00 93.75 90 GLU A C 1
ATOM 710 O O . GLU A 1 90 ? 14.923 2.557 -5.776 1.00 93.75 90 GLU A O 1
ATOM 715 N N . THR A 1 91 ? 12.910 3.472 -5.378 1.00 94.00 91 THR A N 1
ATOM 716 C CA . THR A 1 91 ? 13.018 3.460 -3.918 1.00 94.00 91 THR A CA 1
ATOM 717 C C . THR A 1 91 ? 11.736 2.933 -3.287 1.00 94.00 91 THR A C 1
ATOM 719 O O . THR A 1 91 ? 10.637 3.384 -3.607 1.00 94.00 91 THR A O 1
ATOM 722 N N . PHE A 1 92 ? 11.882 2.007 -2.338 1.00 95.25 92 PHE A N 1
ATOM 723 C CA . PHE A 1 92 ? 10.787 1.455 -1.547 1.00 95.25 92 PHE A CA 1
ATOM 724 C C . PHE A 1 92 ? 11.117 1.565 -0.060 1.00 95.25 92 PHE A C 1
ATOM 726 O O . PHE A 1 92 ? 12.030 0.903 0.429 1.00 95.25 92 PHE A O 1
ATOM 733 N N . ASN A 1 93 ? 10.362 2.384 0.667 1.00 95.88 93 ASN A N 1
ATOM 734 C CA . ASN A 1 93 ? 10.513 2.566 2.107 1.00 95.88 93 ASN A CA 1
ATOM 735 C C . ASN A 1 93 ? 9.184 2.311 2.810 1.00 95.88 93 ASN A C 1
ATOM 737 O O . ASN A 1 93 ? 8.123 2.645 2.289 1.00 95.88 93 ASN A O 1
ATOM 741 N N . PHE A 1 94 ? 9.232 1.773 4.025 1.00 96.19 94 PHE A N 1
ATOM 742 C CA . PHE A 1 94 ? 8.051 1.684 4.873 1.00 96.19 94 PHE A CA 1
ATOM 743 C C . PHE A 1 94 ? 8.405 1.882 6.346 1.00 96.19 94 PHE A C 1
ATOM 745 O O . PHE A 1 94 ? 9.507 1.551 6.785 1.00 96.19 94 PHE A O 1
ATOM 752 N N . THR A 1 95 ? 7.465 2.423 7.112 1.00 96.88 95 THR A N 1
ATOM 753 C CA . THR A 1 95 ? 7.588 2.658 8.551 1.00 96.88 95 THR A CA 1
ATOM 754 C C . THR A 1 95 ? 6.339 2.174 9.271 1.00 96.88 95 THR A C 1
ATOM 756 O O . THR A 1 95 ? 5.221 2.333 8.784 1.00 96.88 95 THR A O 1
ATOM 759 N N . GLU A 1 96 ? 6.516 1.549 10.434 1.00 95.00 96 GLU A N 1
ATOM 760 C CA . GLU A 1 96 ? 5.390 1.173 11.295 1.00 95.00 96 GLU A CA 1
ATOM 761 C C . GLU A 1 96 ? 4.772 2.428 11.919 1.00 95.00 96 GLU A C 1
ATOM 763 O O . GLU A 1 96 ? 5.467 3.409 12.199 1.00 95.00 96 GLU A O 1
ATOM 768 N N . SER A 1 97 ? 3.456 2.443 12.093 1.00 93.94 97 SER A N 1
ATOM 769 C CA . SER A 1 97 ? 2.725 3.572 12.675 1.00 93.94 97 SER A CA 1
ATOM 770 C C . SER A 1 97 ? 1.509 3.095 13.466 1.00 93.94 97 SER A C 1
ATOM 772 O O . SER A 1 97 ? 1.244 1.897 13.562 1.00 93.94 97 SER A O 1
ATOM 774 N N . GLU A 1 98 ? 0.800 4.028 14.096 1.00 92.38 98 GLU A N 1
ATOM 775 C CA . GLU A 1 98 ? -0.394 3.711 14.880 1.00 92.38 98 GLU A CA 1
ATOM 776 C C . GLU A 1 98 ? -1.562 3.288 13.982 1.00 92.38 98 GLU A C 1
ATOM 778 O O . GLU A 1 98 ? -1.774 3.846 12.906 1.00 92.38 98 GLU A O 1
ATOM 783 N N . VAL A 1 99 ? -2.347 2.317 14.452 1.00 91.81 99 VAL A N 1
ATOM 784 C CA . VAL A 1 99 ? -3.550 1.847 13.757 1.00 91.81 99 VAL A CA 1
ATOM 785 C C . VAL A 1 99 ? -4.630 2.932 13.797 1.00 91.81 99 VAL A C 1
ATOM 787 O O . VAL A 1 99 ? -5.063 3.371 14.862 1.00 91.81 99 VAL A O 1
ATOM 790 N N . GLU A 1 100 ? -5.098 3.337 12.624 1.00 88.62 100 GLU A N 1
ATOM 791 C CA . GLU A 1 100 ? -6.142 4.330 12.393 1.00 88.62 100 GLU A CA 1
ATOM 792 C C . GLU A 1 100 ? -7.542 3.722 12.204 1.00 88.62 100 GLU A C 1
ATOM 794 O O . GLU A 1 100 ? -8.532 4.458 12.281 1.00 88.62 100 GLU A O 1
ATOM 799 N N . GLY A 1 101 ? -7.655 2.410 11.971 1.00 87.56 101 GLY A N 1
ATOM 800 C CA . GLY A 1 101 ? -8.935 1.727 11.760 1.00 87.56 101 GLY A CA 1
ATOM 801 C C . GLY A 1 101 ? -9.489 1.951 10.354 1.00 87.56 101 GLY A C 1
ATOM 802 O O . GLY A 1 101 ? -10.665 2.286 10.181 1.00 87.56 101 GLY A O 1
ATOM 803 N N . MET A 1 102 ? -8.625 1.823 9.349 1.00 88.19 102 MET A N 1
ATOM 804 C CA . MET A 1 102 ? -8.974 1.945 7.937 1.00 88.19 102 MET A CA 1
ATOM 805 C C . MET A 1 102 ? -9.878 0.788 7.496 1.00 88.19 102 MET A C 1
ATOM 807 O O . MET A 1 102 ? -9.754 -0.335 7.977 1.00 88.19 102 MET A O 1
ATOM 811 N N . VAL A 1 103 ? -10.793 1.061 6.561 1.00 88.25 103 VAL A N 1
ATOM 812 C CA . VAL A 1 103 ? -11.697 0.044 6.006 1.00 88.25 103 VAL A CA 1
ATOM 813 C C . VAL A 1 103 ? -11.699 0.129 4.485 1.00 88.25 103 VAL A C 1
ATOM 815 O O . VAL A 1 103 ? -12.139 1.127 3.907 1.00 88.25 103 VAL A O 1
ATOM 818 N N . GLY A 1 104 ? -11.244 -0.951 3.850 1.00 91.62 104 GLY A N 1
ATOM 819 C CA . GLY A 1 104 ? -11.180 -1.098 2.399 1.00 91.62 104 GLY A CA 1
ATOM 820 C C . GLY A 1 104 ? -10.042 -0.304 1.755 1.00 91.62 104 GLY A C 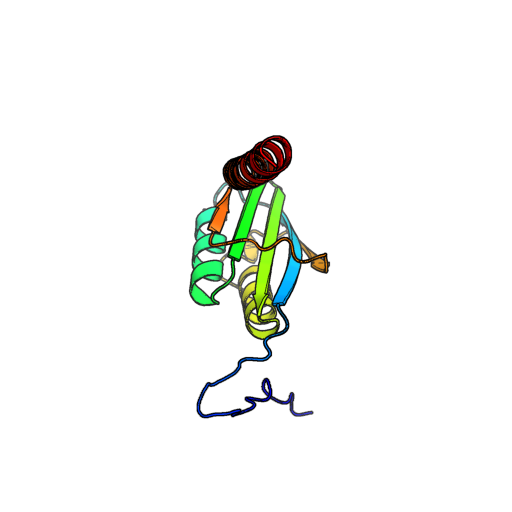1
ATOM 821 O O . GLY A 1 104 ? -9.141 0.186 2.432 1.00 91.62 104 GLY A O 1
ATOM 822 N N . PHE A 1 105 ? -10.091 -0.182 0.427 1.00 93.06 105 PHE A N 1
ATOM 823 C CA . PHE A 1 105 ? -9.122 0.581 -0.360 1.00 93.06 105 PHE A CA 1
ATOM 824 C C . PHE A 1 105 ? -9.736 1.906 -0.820 1.00 93.06 105 PHE A C 1
ATOM 826 O O . PHE A 1 105 ? -10.668 1.911 -1.628 1.00 93.06 105 PHE A O 1
ATOM 833 N N . ILE A 1 106 ? -9.250 3.036 -0.302 1.00 92.06 106 ILE A N 1
ATOM 834 C CA . ILE A 1 106 ? -9.827 4.361 -0.589 1.00 92.06 106 ILE A CA 1
ATOM 835 C C . ILE A 1 106 ? -8.754 5.428 -0.812 1.00 92.06 106 ILE A C 1
ATOM 837 O O . ILE A 1 106 ? -7.608 5.286 -0.406 1.00 92.06 106 ILE A O 1
ATOM 841 N N . SER A 1 107 ? -9.126 6.554 -1.426 1.00 89.31 107 SER A N 1
ATOM 842 C CA . SER A 1 107 ? -8.207 7.691 -1.555 1.00 89.31 107 SER A CA 1
ATOM 843 C C . SER A 1 107 ? -8.169 8.561 -0.293 1.00 89.31 107 SER A C 1
ATOM 845 O O . SER A 1 107 ? -9.167 8.683 0.427 1.00 89.31 107 SER A O 1
ATOM 847 N N . LYS A 1 108 ? -7.048 9.265 -0.062 1.00 85.56 108 LYS A N 1
ATOM 848 C CA . LYS A 1 108 ? -6.855 10.191 1.084 1.00 85.56 108 LYS A CA 1
ATOM 849 C C . LYS A 1 108 ? -8.021 11.157 1.299 1.00 85.56 108 LYS A C 1
ATOM 851 O O . LYS A 1 108 ? -8.420 11.434 2.431 1.00 85.56 108 LYS A O 1
ATOM 856 N N . ARG A 1 109 ? -8.585 11.679 0.203 1.00 83.56 109 ARG A N 1
ATOM 857 C CA . ARG A 1 109 ? -9.726 12.607 0.229 1.00 83.56 109 ARG A CA 1
ATOM 858 C C . ARG A 1 109 ? -10.966 11.956 0.843 1.00 83.56 109 ARG A C 1
ATOM 860 O O . ARG A 1 109 ? -11.617 12.577 1.684 1.00 83.56 109 ARG A O 1
ATOM 867 N N . HIS A 1 110 ? -11.272 10.721 0.450 1.00 79.50 110 HIS A N 1
ATOM 868 C CA . HIS A 1 110 ? -12.418 9.979 0.974 1.00 79.50 110 HIS A CA 1
ATOM 869 C C . HIS A 1 110 ? -12.208 9.585 2.435 1.00 79.50 110 HIS A C 1
ATOM 871 O O . HIS A 1 110 ? -13.119 9.769 3.242 1.00 79.50 110 HIS A O 1
ATOM 877 N N . PHE A 1 111 ? -10.999 9.156 2.803 1.00 80.62 111 PHE A N 1
ATOM 878 C CA . PHE A 1 111 ? -10.671 8.826 4.190 1.00 80.62 111 PHE A CA 1
ATOM 879 C C . PHE A 1 111 ? -10.873 10.021 5.136 1.00 80.62 111 PHE A C 1
ATOM 881 O O . PHE A 1 111 ? -11.593 9.926 6.133 1.00 80.62 111 PHE A O 1
ATOM 888 N N . ARG A 1 112 ? -10.343 11.200 4.778 1.00 80.12 112 ARG A N 1
ATOM 889 C CA . ARG A 1 112 ? -10.541 12.441 5.553 1.00 80.12 112 ARG A CA 1
ATOM 890 C C . ARG A 1 112 ? -12.020 12.804 5.710 1.00 80.12 112 ARG A C 1
ATOM 892 O O . ARG A 1 112 ? -12.437 13.232 6.788 1.00 80.12 112 ARG A O 1
ATOM 899 N N . ALA A 1 113 ? -12.815 12.636 4.653 1.00 78.38 113 ALA A N 1
ATOM 900 C CA . ALA A 1 113 ? -14.248 12.916 4.686 1.00 78.38 113 ALA A CA 1
ATOM 901 C C . ALA A 1 113 ? -15.002 11.961 5.630 1.00 78.38 113 ALA A C 1
ATOM 903 O O . ALA A 1 113 ? -15.830 12.419 6.423 1.00 78.38 113 ALA A O 1
ATOM 904 N N . GLN A 1 114 ? -14.682 10.662 5.601 1.00 79.06 114 GLN A N 1
ATOM 905 C CA . GLN A 1 114 ? -15.260 9.675 6.519 1.00 79.06 114 GLN A CA 1
ATOM 906 C C . GLN A 1 114 ? -14.905 9.995 7.976 1.00 79.06 114 GLN A C 1
ATOM 908 O O . GLN A 1 114 ? -15.806 10.116 8.810 1.00 79.06 114 GLN A O 1
ATOM 913 N N . LYS A 1 115 ? -13.622 10.247 8.269 1.00 78.50 115 LYS A N 1
ATOM 914 C CA . LYS A 1 115 ? -13.135 10.591 9.617 1.00 78.50 115 LYS A CA 1
ATOM 915 C C . LYS A 1 115 ? -13.838 11.838 10.167 1.00 78.50 115 LYS A C 1
ATOM 917 O O . LYS A 1 115 ? -14.344 11.825 11.289 1.00 78.50 115 LYS A O 1
ATOM 922 N N . LYS A 1 116 ? -13.982 12.889 9.348 1.00 80.00 116 LYS A N 1
ATOM 923 C CA . LYS A 1 116 ? -14.711 14.118 9.714 1.00 80.00 116 LYS A CA 1
ATOM 924 C C . LYS A 1 116 ? -16.203 13.869 9.970 1.00 80.00 116 LYS A C 1
ATOM 926 O O . LYS A 1 116 ? -16.761 14.426 10.913 1.00 80.00 116 LYS A O 1
ATOM 931 N N . SER A 1 117 ? -16.853 13.031 9.162 1.00 78.12 117 SER A N 1
ATOM 932 C CA . SER A 1 117 ? -18.266 12.666 9.342 1.00 78.12 117 SER A CA 1
ATOM 933 C C . SER A 1 117 ? -18.505 11.924 10.662 1.00 78.12 117 SER A C 1
ATOM 935 O O . SER A 1 117 ? -19.434 12.256 11.401 1.00 78.12 117 SER A O 1
ATOM 937 N N . ILE A 1 118 ? -17.633 10.967 10.994 1.00 81.56 118 ILE A N 1
ATOM 938 C CA . ILE A 1 118 ? -17.685 10.210 12.252 1.00 81.56 118 ILE A CA 1
ATOM 939 C C . ILE A 1 118 ? -17.480 11.148 13.448 1.00 81.56 118 ILE A C 1
ATOM 941 O O . ILE A 1 118 ? -18.301 11.151 14.366 1.00 81.56 118 ILE A O 1
ATOM 945 N N . LEU A 1 119 ? -16.455 12.006 13.405 1.00 80.75 119 LEU A N 1
ATOM 946 C CA . LEU A 1 119 ? -16.191 13.000 14.450 1.00 80.75 119 LEU A CA 1
ATOM 947 C C . LEU A 1 119 ? -17.397 13.920 14.674 1.00 80.75 119 LEU A C 1
ATOM 949 O O . LEU A 1 119 ? -17.872 14.047 15.802 1.00 80.75 119 LEU A O 1
ATOM 953 N N . ASN A 1 120 ? -17.961 14.492 13.608 1.00 78.56 120 ASN A N 1
ATOM 954 C CA . ASN A 1 120 ? -19.130 15.370 13.706 1.00 78.56 120 ASN A CA 1
ATOM 955 C C . ASN A 1 120 ? -20.347 14.670 14.340 1.00 78.56 120 ASN A C 1
ATOM 957 O O . ASN A 1 120 ? -21.082 15.291 15.109 1.00 78.56 120 ASN A O 1
ATOM 961 N N . LYS A 1 121 ? -20.567 13.379 14.049 1.00 81.19 121 LYS A N 1
ATOM 962 C CA . LYS A 1 121 ? -21.634 12.585 14.683 1.00 81.19 121 LYS A CA 1
ATOM 963 C C . LYS A 1 121 ? -21.388 12.392 16.180 1.00 81.19 121 LYS A C 1
ATOM 965 O O . LYS A 1 121 ? -22.337 12.478 16.957 1.00 81.19 121 LYS A O 1
ATOM 970 N N . ILE A 1 122 ? -20.140 12.156 16.587 1.00 80.88 122 ILE A N 1
ATOM 971 C CA . ILE A 1 122 ? -19.764 11.997 17.999 1.00 80.88 122 ILE A CA 1
ATOM 972 C C . ILE A 1 122 ? -19.976 13.311 18.761 1.00 80.88 122 ILE A C 1
ATOM 974 O O . ILE A 1 122 ? -20.618 13.301 19.811 1.00 80.88 122 ILE A O 1
ATOM 978 N N . PHE A 1 123 ? -19.500 14.438 18.222 1.00 78.12 123 PHE A N 1
ATOM 979 C CA . PHE A 1 123 ? -19.656 15.753 18.854 1.00 78.12 123 PHE A CA 1
ATOM 980 C C . PHE A 1 123 ? -21.131 16.143 19.024 1.00 78.12 123 PHE A C 1
ATOM 982 O O . PHE A 1 123 ? -21.556 16.441 20.137 1.00 78.12 123 PHE A O 1
ATOM 989 N N . ARG A 1 124 ? -21.958 16.000 17.979 1.00 74.38 124 ARG A N 1
ATOM 990 C CA . ARG A 1 124 ? -23.407 16.279 18.059 1.00 74.38 124 ARG A CA 1
ATOM 991 C C . ARG A 1 124 ? -24.163 15.387 19.046 1.00 74.38 124 ARG A C 1
ATOM 993 O O . ARG A 1 124 ? -25.239 15.758 19.506 1.00 74.38 124 ARG A O 1
ATOM 1000 N N . LYS A 1 125 ? -23.647 14.192 19.347 1.00 69.00 125 LYS A N 1
ATOM 1001 C CA . LYS A 1 125 ? -24.249 13.281 20.331 1.00 69.00 125 LYS A CA 1
ATOM 1002 C C . LYS A 1 125 ? -23.887 13.666 21.770 1.00 69.00 125 LYS A C 1
ATOM 1004 O O . LYS A 1 125 ? -24.649 13.338 22.673 1.00 69.00 125 LYS A O 1
ATOM 1009 N N . LYS A 1 126 ? -22.764 14.365 21.980 1.00 65.12 126 LYS A N 1
ATOM 1010 C CA . LYS A 1 126 ? -22.347 14.883 23.294 1.00 65.12 126 LYS A CA 1
ATOM 1011 C C . LYS A 1 126 ? -23.123 16.132 23.717 1.00 65.12 126 LYS A C 1
ATOM 1013 O O . LYS A 1 126 ? -23.366 16.283 24.898 1.00 65.12 126 LYS A O 1
ATOM 1018 N N . GLU A 1 127 ? -23.560 16.967 22.777 1.00 62.69 127 GLU A N 1
ATOM 1019 C CA . GLU A 1 127 ? -24.347 18.184 23.068 1.00 62.69 127 GLU A CA 1
ATOM 1020 C C . GLU A 1 127 ? -25.829 17.912 23.389 1.00 62.69 127 GLU A C 1
ATOM 1022 O O . GLU A 1 127 ? -26.555 18.814 23.793 1.00 62.69 127 GLU A O 1
ATOM 1027 N N . LYS A 1 128 ? -26.302 16.675 23.187 1.00 57.38 128 LYS A N 1
ATOM 1028 C CA . LYS A 1 128 ? -27.689 16.250 23.459 1.00 57.38 128 LYS A CA 1
ATOM 1029 C C . LYS A 1 128 ? -27.833 15.413 24.739 1.00 57.38 128 LYS A C 1
ATOM 1031 O O . LYS A 1 128 ? -28.848 14.736 24.900 1.00 57.38 128 LYS A O 1
ATOM 1036 N N . LYS A 1 129 ? -26.812 15.399 25.594 1.00 48.56 129 LYS A N 1
ATOM 1037 C CA . LYS A 1 129 ? -26.784 14.717 26.893 1.00 48.56 129 LYS A CA 1
ATOM 1038 C C . LYS A 1 129 ? -26.525 15.739 27.983 1.00 48.56 129 LYS A C 1
ATOM 1040 O O . LYS A 1 129 ? -27.108 15.544 29.066 1.00 48.56 129 LYS A O 1
#

Foldseek 3Di:
DDDDPQDQDQDPNDRDRPFPKWKKKKKWFFQCQVPVVLVQLQVLCVVLVKFKAWEDDPNTMTIMMIIDGPVSVVVSLCCSCPHPCVVRTPDIDMDTDDDPPGDHYYYPVVVVVVVVV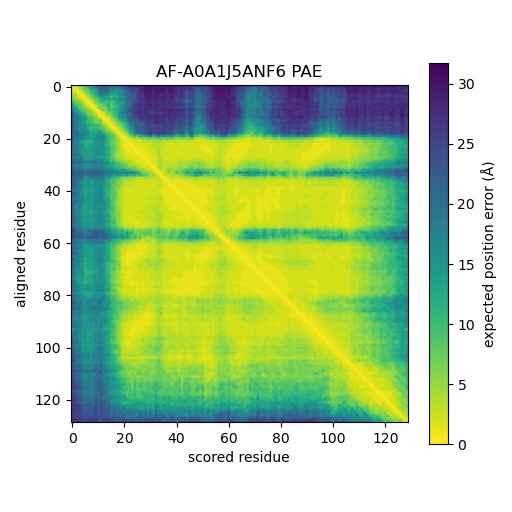VVVVVVVVVVVD

Radius of gyration: 17.48 Å; Cα contacts (8 Å, |Δi|>4): 194; chains: 1; bounding box: 42×41×44 Å

Mean predicted aligned error: 9.32 Å

Solvent-accessible surface area (backbone atoms only — not comparable to full-atom values): 7372 Å² total; per-residue (Å²): 137,83,82,80,73,85,74,75,46,75,59,93,88,42,83,46,75,79,60,59,68,42,22,37,42,35,41,38,32,34,63,44,73,87,58,60,50,67,61,53,52,49,52,43,26,65,74,43,66,32,16,29,38,44,36,86,55,62,68,42,36,39,40,36,38,40,34,29,37,51,68,35,46,54,51,38,52,47,47,63,62,69,35,96,63,30,88,34,49,75,42,82,48,72,44,80,52,80,76,82,80,72,80,48,77,43,44,53,71,56,52,56,51,50,54,51,52,53,50,53,54,54,55,62,56,60,78,75,110

Secondary structure (DSSP, 8-state):
--PPP---EEETTEEE----EEEEEEEEEES-TTTTHHHHHHHHHHHTT-EEEEEE-STTEEEEEEEEEHHHHHHHHHHHHHSTTGGGEEEEEEEEE------SEEEHHHHHHHHHHHHHHHHHHHTT-

Nearest PDB structures (foldseek):
  2w4d-assembly1_B  TM=8.993E-01  e=1.444E-08  Pyrococcus horikoshii
  3tnv-assembly1_A  TM=9.059E-01  e=2.149E-08  Pyrococcus horikoshii OT3
  1ulr-assembly1_A  TM=8.960E-01  e=5.430E-08  Thermus thermophilus
  1v3z-assembly1_B  TM=9.001E-01  e=8.632E-08  Pyrococcus horikoshii
  3trg-assembly1_A  TM=8.949E-01  e=1.125E-07  Coxiella burnetii RSA 493

pLDDT: mean 81.89, std 17.51, range [35.28, 96.88]